Protein AF-A0A7C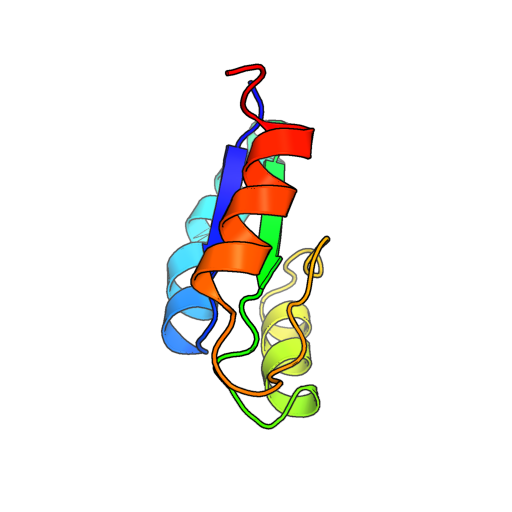4VG08-F1 (afdb_monomer_lite)

pLDDT: mean 82.54, std 14.43, range [42.44, 97.81]

Secondary structure (DSSP, 8-state):
--EEEEE-SHH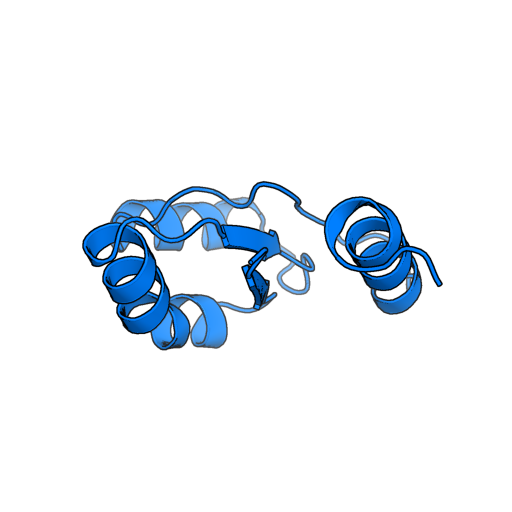HHHHHHHHHHHHHHTT--EEEEE---SS-HHHHHHHHHHTTPPPPSEE----TT-HHHHHHHHHHHHT---

Structure (mmCIF, N/CA/C/O backbone):
data_AF-A0A7C4VG08-F1
#
_entry.id   AF-A0A7C4VG08-F1
#
loop_
_atom_site.group_PDB
_atom_site.id
_atom_site.type_symbol
_atom_site.label_atom_id
_atom_site.label_alt_id
_atom_site.label_comp_id
_atom_site.label_asym_id
_atom_site.label_entity_id
_atom_site.label_seq_id
_atom_site.pdbx_PDB_ins_code
_atom_site.Cartn_x
_atom_site.Cartn_y
_atom_site.Cartn_z
_atom_site.occupancy
_atom_site.B_iso_or_equiv
_atom_site.auth_seq_id
_atom_site.auth_comp_id
_atom_site.auth_asym_id
_atom_site.auth_atom_id
_atom_site.pdbx_PDB_model_num
ATOM 1 N N . MET A 1 1 ? -15.457 -2.763 8.569 1.00 58.47 1 MET A N 1
ATOM 2 C CA . MET A 1 1 ? -15.415 -2.337 7.152 1.00 58.47 1 MET A CA 1
ATOM 3 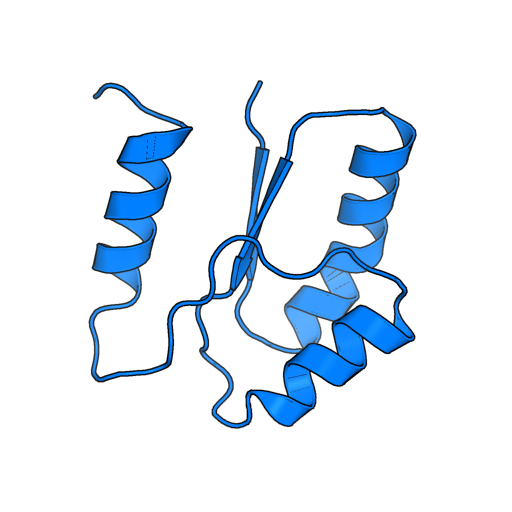C C . MET A 1 1 ? -13.999 -2.614 6.691 1.00 58.47 1 MET A C 1
ATOM 5 O O . MET A 1 1 ? -13.108 -2.025 7.276 1.00 58.47 1 MET A O 1
ATOM 9 N N . ASN A 1 2 ? -13.778 -3.523 5.740 1.00 80.50 2 ASN A N 1
ATOM 10 C CA . ASN A 1 2 ? -12.419 -3.887 5.323 1.00 80.50 2 ASN A CA 1
ATOM 11 C C . ASN A 1 2 ? -12.017 -3.050 4.105 1.00 80.50 2 ASN A C 1
ATOM 13 O O . ASN A 1 2 ? -12.605 -3.206 3.035 1.00 80.50 2 ASN A O 1
ATOM 17 N N . ILE A 1 3 ? -11.039 -2.156 4.263 1.00 93.12 3 ILE A N 1
ATOM 18 C CA . ILE A 1 3 ? -10.528 -1.319 3.170 1.00 93.12 3 ILE A CA 1
ATOM 19 C C . ILE A 1 3 ? -9.319 -2.009 2.529 1.00 93.12 3 ILE A C 1
ATOM 21 O O . ILE A 1 3 ? -8.347 -2.342 3.202 1.00 93.12 3 ILE A O 1
ATOM 25 N N . ALA A 1 4 ? -9.348 -2.200 1.211 1.00 94.25 4 ALA A N 1
ATOM 26 C CA . ALA A 1 4 ? -8.197 -2.694 0.461 1.00 94.25 4 ALA A CA 1
ATOM 27 C C . ALA A 1 4 ? -7.549 -1.571 -0.346 1.00 94.25 4 ALA A C 1
ATOM 29 O O . ALA A 1 4 ? -8.200 -0.924 -1.165 1.00 94.25 4 ALA A O 1
ATOM 30 N N . ILE A 1 5 ? -6.247 -1.380 -0.146 1.00 95.31 5 ILE A N 1
ATOM 31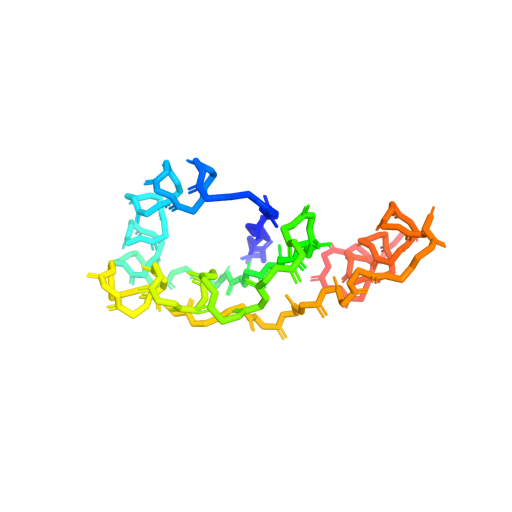 C CA . ILE A 1 5 ? -5.423 -0.447 -0.914 1.00 95.31 5 ILE A CA 1
ATOM 32 C C . ILE A 1 5 ? -4.628 -1.266 -1.922 1.00 95.31 5 ILE A C 1
ATOM 34 O O . ILE A 1 5 ? -3.693 -1.978 -1.559 1.00 95.31 5 ILE A O 1
ATOM 38 N N . ILE A 1 6 ? -5.018 -1.178 -3.190 1.00 92.88 6 ILE A N 1
ATOM 39 C CA . ILE A 1 6 ? -4.383 -1.912 -4.286 1.00 92.88 6 ILE A CA 1
ATOM 40 C C . ILE A 1 6 ? -3.478 -0.950 -5.050 1.00 92.88 6 ILE A C 1
ATOM 42 O O . ILE A 1 6 ? -3.934 0.085 -5.531 1.00 92.88 6 ILE A O 1
ATOM 46 N N . LEU A 1 7 ? -2.197 -1.290 -5.151 1.00 91.69 7 LEU A N 1
ATOM 47 C CA . LEU A 1 7 ? -1.178 -0.494 -5.837 1.00 91.69 7 LEU A CA 1
ATOM 48 C C . LEU A 1 7 ? -0.098 -1.411 -6.419 1.00 91.69 7 LEU A C 1
ATOM 50 O O . LEU A 1 7 ? 0.004 -2.572 -6.038 1.00 91.69 7 LEU A O 1
ATOM 54 N N . GLY A 1 8 ? 0.700 -0.925 -7.359 1.00 86.50 8 GLY A N 1
ATOM 55 C CA . GLY A 1 8 ? 1.728 -1.726 -8.032 1.00 86.50 8 GLY A CA 1
ATOM 56 C C . GLY A 1 8 ? 2.928 -0.947 -8.543 1.00 86.50 8 GLY A C 1
ATOM 57 O O . GLY A 1 8 ? 3.898 -1.551 -9.002 1.00 86.50 8 GLY A O 1
ATOM 58 N N . THR A 1 9 ? 2.859 0.380 -8.497 1.00 86.50 9 THR A N 1
ATOM 59 C CA . THR A 1 9 ? 3.877 1.273 -9.035 1.00 86.50 9 THR A CA 1
ATOM 60 C C . THR A 1 9 ? 4.324 2.300 -8.001 1.00 86.50 9 THR A C 1
ATOM 62 O O . THR A 1 9 ? 3.570 2.724 -7.122 1.00 86.50 9 THR A O 1
ATOM 65 N N . ARG A 1 10 ? 5.556 2.792 -8.154 1.00 87.62 10 ARG A N 1
ATOM 66 C CA . ARG A 1 10 ? 6.098 3.856 -7.300 1.00 87.62 10 ARG A CA 1
ATOM 67 C C . ARG A 1 10 ? 5.200 5.110 -7.217 1.00 87.62 10 ARG A C 1
ATOM 69 O O . ARG A 1 10 ? 4.993 5.594 -6.103 1.00 87.62 10 ARG A O 1
ATOM 76 N N . PRO A 1 11 ? 4.654 5.669 -8.322 1.00 90.75 11 PRO A N 1
ATOM 77 C CA . PRO A 1 11 ? 3.748 6.816 -8.234 1.00 90.75 11 PRO A CA 1
ATOM 78 C C . PRO A 1 11 ? 2.493 6.549 -7.396 1.00 90.75 11 PRO A C 1
ATOM 80 O O . PRO A 1 11 ? 2.017 7.465 -6.727 1.00 90.75 11 PRO A O 1
ATOM 83 N N . GLU A 1 12 ? 1.967 5.323 -7.407 1.00 93.50 12 GLU A N 1
ATOM 84 C CA . GLU A 1 12 ? 0.809 4.947 -6.589 1.00 93.50 12 GLU A CA 1
ATOM 85 C C . GLU A 1 12 ? 1.173 4.895 -5.105 1.00 93.50 12 GLU A C 1
ATOM 87 O O . GLU A 1 12 ? 0.451 5.479 -4.303 1.00 93.50 12 GLU A O 1
ATOM 92 N N . ILE A 1 13 ? 2.323 4.309 -4.738 1.00 92.69 13 ILE A N 1
ATOM 93 C CA . ILE A 1 13 ? 2.820 4.301 -3.347 1.00 92.69 13 ILE A CA 1
ATOM 94 C C . ILE A 1 13 ? 2.921 5.736 -2.807 1.00 92.69 13 ILE A C 1
ATOM 96 O O . ILE A 1 13 ? 2.399 6.048 -1.735 1.00 92.69 13 ILE A O 1
ATOM 100 N N . ILE A 1 14 ? 3.533 6.640 -3.580 1.00 93.31 14 ILE A N 1
ATOM 101 C CA . ILE A 1 14 ? 3.695 8.049 -3.190 1.00 93.31 14 ILE A CA 1
ATOM 102 C C . ILE A 1 14 ? 2.333 8.741 -3.040 1.00 93.31 14 ILE A C 1
ATOM 104 O O . ILE A 1 14 ? 2.120 9.467 -2.072 1.00 93.31 14 ILE A O 1
ATOM 108 N N . LYS A 1 15 ? 1.396 8.524 -3.971 1.00 95.81 15 LYS A N 1
ATOM 109 C CA . LYS A 1 15 ? 0.077 9.178 -3.941 1.00 95.81 15 LYS A CA 1
ATOM 110 C C . LYS A 1 15 ? -0.862 8.609 -2.878 1.00 95.81 15 LYS A C 1
ATOM 112 O O . LYS A 1 15 ? -1.708 9.348 -2.384 1.00 95.81 15 LYS A O 1
ATOM 117 N N . MET A 1 16 ? -0.723 7.333 -2.518 1.00 97.12 16 MET A N 1
ATOM 118 C CA . MET A 1 16 ? -1.535 6.679 -1.482 1.00 97.12 16 MET A CA 1
ATOM 119 C C . MET A 1 16 ? -1.014 6.910 -0.068 1.00 97.12 16 MET A C 1
ATOM 121 O O . MET A 1 16 ? -1.788 6.800 0.878 1.00 97.12 16 MET A O 1
ATOM 125 N N . SER A 1 17 ? 0.247 7.319 0.082 1.00 96.94 17 SER A N 1
ATOM 126 C CA . SER A 1 17 ? 0.853 7.738 1.350 1.00 96.94 17 SER A CA 1
ATOM 127 C C . SER A 1 17 ? -0.068 8.561 2.279 1.00 96.94 17 SER A C 1
ATOM 129 O O . SER A 1 17 ? -0.237 8.156 3.430 1.00 96.94 17 SER A O 1
ATOM 131 N N . PRO A 1 18 ? -0.681 9.686 1.850 1.00 97.81 18 PRO A N 1
ATOM 132 C CA . PRO A 1 18 ? -1.568 10.466 2.717 1.00 97.81 18 PRO A CA 1
ATOM 133 C C . PRO A 1 18 ? -2.859 9.728 3.096 1.00 97.81 18 PRO A C 1
ATOM 135 O O . PRO A 1 18 ? -3.336 9.901 4.212 1.00 97.81 18 PRO A O 1
ATOM 138 N N . ILE A 1 19 ? -3.404 8.893 2.206 1.00 97.81 19 ILE A N 1
ATOM 139 C CA . ILE A 1 19 ? -4.621 8.115 2.482 1.00 97.81 19 ILE A CA 1
ATOM 140 C C . ILE A 1 19 ? -4.324 7.034 3.520 1.00 97.81 19 ILE A C 1
ATOM 142 O O . ILE A 1 19 ? -5.058 6.919 4.492 1.00 97.81 19 ILE A O 1
ATOM 146 N N . ILE A 1 20 ? -3.220 6.297 3.363 1.00 97.44 20 ILE A N 1
ATOM 147 C CA . ILE A 1 20 ? -2.787 5.270 4.324 1.00 97.44 20 ILE A CA 1
ATOM 148 C C . ILE A 1 20 ? -2.659 5.871 5.727 1.00 97.44 20 ILE A C 1
ATOM 150 O O . ILE A 1 20 ? -3.220 5.332 6.674 1.00 97.44 20 ILE A O 1
ATOM 154 N N . ARG A 1 21 ? -2.007 7.034 5.852 1.00 97.25 21 ARG A N 1
ATOM 155 C CA . ARG A 1 21 ? -1.874 7.717 7.148 1.00 97.25 21 ARG A CA 1
ATOM 156 C C . ARG A 1 21 ? -3.216 8.139 7.735 1.00 97.25 21 ARG A C 1
ATOM 158 O O . ARG A 1 21 ? -3.408 8.008 8.935 1.00 97.25 21 ARG A O 1
ATOM 165 N N . ALA A 1 22 ? -4.136 8.637 6.910 1.00 97.25 22 ALA A N 1
ATOM 166 C CA . ALA A 1 22 ? -5.472 8.992 7.381 1.00 97.25 22 ALA A CA 1
ATOM 167 C C . ALA A 1 22 ? -6.215 7.762 7.931 1.00 97.25 22 ALA A C 1
ATOM 169 O O . ALA A 1 22 ? -6.846 7.850 8.977 1.00 97.25 22 ALA A O 1
ATOM 170 N N . LEU A 1 23 ? -6.087 6.604 7.276 1.00 96.56 23 LEU A N 1
ATOM 171 C CA . LEU A 1 23 ? -6.686 5.355 7.753 1.00 96.56 23 LEU A CA 1
ATOM 172 C C . LEU A 1 23 ? -6.060 4.868 9.070 1.00 96.56 23 LEU A C 1
ATOM 174 O O . LEU A 1 23 ? -6.793 4.426 9.949 1.00 96.56 23 LEU A O 1
ATOM 178 N N . GLU A 1 24 ? -4.736 4.990 9.232 1.00 95.69 24 GLU A N 1
ATOM 179 C CA . GLU A 1 24 ? -4.049 4.694 10.501 1.00 95.69 24 GLU A CA 1
ATOM 180 C C . GLU A 1 24 ? -4.499 5.635 11.630 1.00 95.69 24 GLU A C 1
ATOM 182 O O . GLU A 1 24 ? -4.757 5.181 12.742 1.00 95.69 24 GLU A O 1
ATOM 187 N N . MET A 1 25 ? -4.626 6.937 11.350 1.00 97.12 25 MET A N 1
ATOM 188 C CA . MET A 1 25 ? -5.062 7.942 12.329 1.00 97.12 25 MET A CA 1
ATOM 189 C C . MET A 1 25 ? -6.495 7.711 12.816 1.00 97.12 25 MET A C 1
ATOM 191 O O . MET A 1 25 ? -6.771 7.882 14.000 1.00 97.12 25 MET A O 1
ATOM 195 N N . GLU A 1 26 ? -7.389 7.305 11.915 1.00 96.62 26 GLU A N 1
ATOM 196 C CA . GLU A 1 26 ? -8.782 6.968 12.231 1.00 96.62 26 GLU A CA 1
ATOM 197 C C . GLU A 1 26 ? -8.936 5.536 12.781 1.00 96.62 26 GLU A C 1
ATOM 199 O O . GLU A 1 26 ? -10.050 5.102 13.073 1.00 96.62 26 GLU A O 1
ATOM 204 N N . ASN A 1 27 ? -7.832 4.791 12.927 1.00 94.88 27 ASN A N 1
ATOM 205 C CA . ASN A 1 27 ? -7.804 3.405 13.397 1.00 94.88 27 ASN A CA 1
ATOM 206 C C . ASN A 1 27 ? -8.785 2.495 12.626 1.00 94.88 27 ASN A C 1
ATOM 208 O O . ASN A 1 27 ? -9.503 1.681 13.212 1.00 94.88 27 ASN A O 1
ATOM 212 N N . LEU A 1 28 ? -8.845 2.675 11.302 1.00 94.75 28 LEU A N 1
ATOM 213 C CA . LEU A 1 28 ? -9.688 1.888 10.407 1.00 94.75 28 LEU A CA 1
ATOM 214 C C . LEU A 1 28 ? -8.966 0.615 9.964 1.00 94.75 28 LEU A C 1
ATOM 216 O O . LEU A 1 28 ? -7.776 0.641 9.659 1.00 94.75 28 LEU A O 1
ATOM 220 N N . ASP A 1 29 ? -9.703 -0.488 9.844 1.00 93.81 29 ASP A N 1
ATOM 221 C CA . ASP A 1 29 ? -9.152 -1.739 9.324 1.00 93.81 29 ASP A CA 1
ATOM 222 C C . ASP A 1 29 ? -8.881 -1.635 7.816 1.00 93.81 29 ASP A C 1
ATOM 224 O O . ASP A 1 29 ? -9.798 -1.508 6.992 1.00 93.81 29 ASP A O 1
ATOM 228 N N . PHE A 1 30 ? -7.607 -1.736 7.436 1.00 94.62 30 PHE A N 1
ATOM 229 C CA . PHE A 1 30 ? -7.194 -1.792 6.039 1.00 94.62 30 PHE A CA 1
ATOM 230 C C . PHE A 1 30 ? -6.032 -2.759 5.808 1.00 94.62 30 PHE A C 1
ATOM 232 O O . PHE A 1 30 ? -5.301 -3.136 6.722 1.00 94.62 30 PHE A O 1
ATOM 239 N N . PHE A 1 31 ? -5.834 -3.148 4.551 1.00 94.25 31 PHE A N 1
ATOM 240 C CA . PHE A 1 31 ? -4.621 -3.835 4.123 1.00 94.25 31 PHE A CA 1
ATOM 241 C C . PHE A 1 31 ? -4.134 -3.318 2.774 1.00 94.25 31 PHE A C 1
ATOM 243 O O . PHE A 1 31 ? -4.905 -2.810 1.958 1.00 94.25 31 PHE A O 1
ATOM 250 N N . ILE A 1 32 ? -2.835 -3.484 2.533 1.00 94.50 32 ILE A N 1
ATOM 251 C CA . ILE A 1 32 ? -2.192 -3.118 1.273 1.00 94.50 32 ILE A CA 1
ATOM 252 C C . ILE A 1 32 ? -1.927 -4.391 0.463 1.00 94.50 32 ILE A C 1
ATOM 254 O O . ILE A 1 32 ? -1.317 -5.343 0.962 1.00 94.50 32 ILE A O 1
ATOM 258 N N . LEU A 1 33 ? -2.381 -4.391 -0.789 1.00 92.19 33 LEU A N 1
ATOM 259 C CA . LEU A 1 33 ? -2.101 -5.405 -1.800 1.00 92.19 33 LEU A CA 1
ATOM 260 C C . LEU A 1 33 ? -1.212 -4.778 -2.873 1.00 92.19 33 LEU A C 1
ATOM 262 O O . LEU A 1 33 ? -1.652 -3.926 -3.645 1.00 92.19 33 LEU A O 1
ATOM 266 N N . HIS A 1 34 ? 0.040 -5.223 -2.925 1.00 89.56 34 HIS A N 1
ATOM 267 C CA . HIS A 1 34 ? 0.993 -4.828 -3.949 1.00 89.56 34 HIS A CA 1
ATOM 268 C C . HIS A 1 34 ? 0.903 -5.781 -5.147 1.00 89.56 34 HIS A C 1
ATOM 270 O O . HIS A 1 34 ? 1.074 -6.988 -4.993 1.00 89.56 34 HIS A O 1
ATOM 276 N N . THR A 1 35 ? 0.638 -5.273 -6.348 1.00 86.50 35 THR A N 1
ATOM 277 C CA . THR A 1 35 ? 0.452 -6.105 -7.551 1.00 86.50 35 THR A CA 1
ATOM 278 C C . THR A 1 35 ? 1.766 -6.518 -8.217 1.00 86.50 35 THR A C 1
ATOM 280 O O . THR A 1 35 ? 1.740 -7.323 -9.138 1.00 86.50 35 THR A O 1
ATOM 283 N N . GLY A 1 36 ? 2.905 -5.977 -7.775 1.00 76.56 36 GLY A N 1
ATOM 284 C CA . GLY A 1 36 ? 4.234 -6.371 -8.261 1.00 76.56 36 GLY A CA 1
ATOM 285 C C . GLY A 1 36 ? 4.542 -5.930 -9.692 1.00 76.56 36 GLY A C 1
ATOM 286 O O . GLY A 1 36 ? 5.433 -6.490 -10.326 1.00 76.56 36 GLY A O 1
ATOM 287 N N . GLN A 1 37 ? 3.836 -4.915 -10.205 1.00 69.88 37 GLN A N 1
ATOM 288 C CA . GLN A 1 37 ? 4.037 -4.370 -11.555 1.00 69.88 37 GLN A CA 1
ATOM 289 C C . GLN A 1 37 ? 5.421 -3.712 -11.754 1.00 69.88 37 GLN A C 1
ATOM 291 O O . GLN A 1 37 ? 5.810 -3.453 -12.894 1.00 69.88 37 GLN A O 1
ATOM 296 N N . HIS A 1 38 ? 6.195 -3.499 -10.682 1.00 66.00 38 HIS A N 1
ATOM 297 C CA . HIS A 1 38 ? 7.601 -3.094 -10.722 1.00 66.00 38 HIS A CA 1
ATOM 298 C C . HIS A 1 38 ? 8.555 -4.288 -10.489 1.00 66.00 38 HIS A C 1
ATOM 300 O O . HIS A 1 38 ? 8.480 -4.995 -9.490 1.00 66.00 38 HIS A O 1
ATOM 306 N N . TYR A 1 39 ? 9.489 -4.508 -11.426 1.00 55.41 39 TYR A N 1
ATOM 307 C CA . TYR A 1 39 ? 10.376 -5.689 -11.467 1.00 55.41 39 TYR A CA 1
ATOM 308 C C . TYR A 1 39 ? 11.462 -5.743 -10.381 1.00 55.41 39 TYR A C 1
ATOM 310 O O . TYR A 1 39 ? 12.066 -6.793 -10.176 1.00 55.41 39 TYR A O 1
ATOM 318 N N . SER A 1 40 ? 11.739 -4.636 -9.689 1.00 63.94 40 SER A N 1
ATOM 319 C CA . SER A 1 40 ? 12.733 -4.621 -8.614 1.00 63.94 40 SER A CA 1
ATOM 320 C C . SER A 1 40 ? 12.029 -4.481 -7.274 1.00 63.94 40 SER A C 1
ATOM 322 O O . SER A 1 40 ? 11.804 -3.373 -6.796 1.00 63.94 40 SER A O 1
ATOM 324 N N . TYR A 1 41 ? 11.719 -5.625 -6.665 1.00 58.94 41 TYR A N 1
ATOM 325 C CA . TYR A 1 41 ? 11.200 -5.744 -5.297 1.00 58.94 41 TYR A CA 1
ATOM 326 C C . TYR A 1 41 ? 11.979 -4.870 -4.293 1.00 58.94 41 TYR A C 1
ATOM 328 O O . TYR A 1 41 ? 11.396 -4.232 -3.420 1.00 58.94 41 TYR A O 1
ATOM 336 N N . ASN A 1 42 ? 13.300 -4.766 -4.482 1.00 62.84 42 ASN A N 1
ATOM 337 C CA . ASN A 1 42 ? 14.177 -3.954 -3.640 1.00 62.84 42 ASN A CA 1
ATOM 338 C C . ASN A 1 42 ? 13.919 -2.444 -3.757 1.00 62.84 42 ASN A C 1
ATOM 340 O O . ASN A 1 42 ? 14.233 -1.715 -2.824 1.00 62.84 42 ASN A O 1
ATOM 344 N N . MET A 1 43 ? 13.381 -1.950 -4.878 1.00 68.12 43 MET A N 1
ATOM 345 C CA . MET A 1 43 ? 13.071 -0.525 -5.022 1.00 68.12 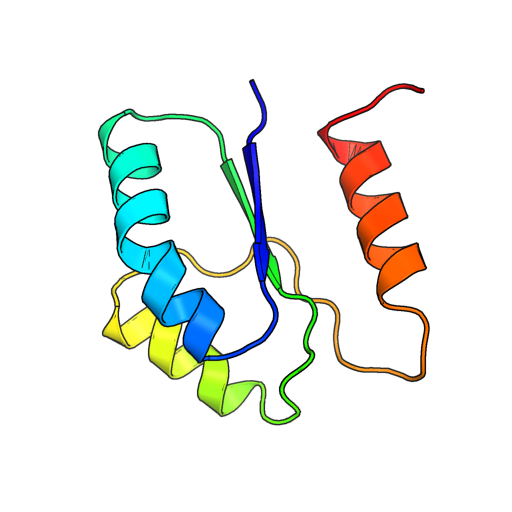43 MET A CA 1
ATOM 346 C C . MET A 1 43 ? 11.765 -0.146 -4.326 1.00 68.12 43 MET A C 1
ATOM 348 O O . MET A 1 43 ? 11.716 0.911 -3.707 1.00 68.12 43 MET A O 1
ATOM 352 N N . ASP A 1 44 ? 10.733 -0.989 -4.387 1.00 74.50 44 ASP A N 1
ATOM 353 C CA . ASP A 1 44 ? 9.432 -0.662 -3.793 1.00 74.50 44 ASP A CA 1
ATOM 354 C C . ASP A 1 44 ? 9.509 -0.638 -2.260 1.00 74.50 44 ASP A C 1
ATOM 356 O O . ASP A 1 44 ? 8.998 0.294 -1.635 1.00 74.50 44 ASP A O 1
ATOM 360 N N . GLN A 1 45 ? 10.232 -1.588 -1.654 1.00 80.19 45 GLN A N 1
ATOM 361 C CA . GLN A 1 45 ? 10.416 -1.656 -0.199 1.00 80.19 45 GLN A CA 1
ATOM 362 C C . GLN A 1 45 ? 11.040 -0.371 0.374 1.00 80.19 45 GLN A C 1
ATOM 364 O O . GLN A 1 45 ? 10.592 0.124 1.411 1.00 80.19 45 GLN A O 1
ATOM 369 N N . VAL A 1 46 ? 12.001 0.224 -0.343 1.00 85.56 46 VAL A N 1
ATOM 370 C CA . VAL A 1 46 ? 12.639 1.489 0.049 1.00 85.56 46 VAL A CA 1
ATOM 371 C C . VAL A 1 46 ? 11.615 2.618 0.164 1.00 85.56 46 VAL A C 1
ATOM 373 O O . VAL A 1 46 ? 11.717 3.431 1.078 1.00 85.56 46 VAL A O 1
ATOM 376 N N . PHE A 1 47 ? 10.597 2.674 -0.702 1.00 87.44 47 PHE A N 1
ATOM 377 C CA . PHE A 1 47 ? 9.575 3.723 -0.614 1.00 87.44 47 PHE A CA 1
ATOM 378 C C . PHE A 1 47 ? 8.653 3.539 0.588 1.00 87.44 47 PHE A C 1
ATOM 380 O O . PHE A 1 47 ? 8.325 4.530 1.238 1.00 87.44 47 PHE A O 1
ATOM 387 N N . PHE A 1 48 ? 8.267 2.304 0.923 1.00 91.25 48 PHE A N 1
ATOM 388 C CA . PHE A 1 48 ? 7.497 2.040 2.143 1.00 91.25 48 PHE A CA 1
ATOM 389 C C . PHE A 1 48 ? 8.281 2.450 3.394 1.00 91.25 48 PHE A C 1
ATOM 391 O O . PHE A 1 48 ? 7.738 3.133 4.260 1.00 91.25 48 PHE A O 1
ATOM 398 N N . GLU A 1 49 ? 9.575 2.131 3.455 1.00 91.56 49 GLU A N 1
ATOM 399 C CA . GLU A 1 49 ? 10.450 2.525 4.565 1.00 91.56 49 GLU A CA 1
ATOM 400 C C . GLU A 1 49 ? 10.641 4.049 4.642 1.00 91.56 49 GLU A C 1
ATOM 402 O O . GLU A 1 49 ? 10.417 4.655 5.692 1.00 91.56 49 GLU A O 1
ATOM 407 N N . GLN A 1 50 ? 10.990 4.697 3.526 1.00 92.31 50 GLN A N 1
ATOM 408 C CA . GLN A 1 50 ? 11.214 6.147 3.460 1.00 92.31 50 GLN A CA 1
ATOM 409 C C . GLN A 1 50 ? 9.959 6.951 3.806 1.00 92.31 50 GLN A C 1
ATOM 411 O O . GLN A 1 50 ? 10.040 7.983 4.474 1.00 92.31 50 GLN A O 1
ATOM 416 N N . LEU A 1 51 ? 8.792 6.482 3.362 1.00 93.88 51 LEU A N 1
ATOM 417 C CA . LEU A 1 51 ? 7.511 7.122 3.646 1.00 93.88 51 LEU A CA 1
ATOM 418 C C . LEU A 1 51 ? 6.927 6.689 4.999 1.00 93.88 51 LEU A C 1
ATOM 420 O O . LEU A 1 51 ? 5.886 7.225 5.384 1.00 93.88 51 LEU A O 1
ATOM 424 N N . LYS A 1 52 ? 7.589 5.786 5.737 1.00 94.94 52 LYS A N 1
ATOM 425 C CA . LYS A 1 52 ? 7.109 5.215 7.006 1.00 94.94 52 LYS A CA 1
ATOM 426 C C . LYS A 1 52 ? 5.696 4.637 6.879 1.00 94.94 52 LYS A C 1
ATOM 428 O O . LYS A 1 52 ? 4.827 4.941 7.687 1.00 94.94 52 LYS A O 1
ATOM 433 N N . LEU A 1 53 ? 5.462 3.880 5.813 1.00 95.25 53 LEU A N 1
ATOM 434 C CA . LEU A 1 53 ? 4.199 3.202 5.542 1.00 95.25 53 LEU A CA 1
ATOM 435 C C . LEU A 1 53 ? 4.288 1.733 5.987 1.00 95.25 53 LEU A C 1
ATOM 437 O O . LEU A 1 53 ? 5.373 1.144 5.921 1.00 95.25 53 LEU A O 1
ATOM 441 N N . PRO A 1 54 ? 3.169 1.112 6.394 1.00 94.94 54 PRO A N 1
ATOM 442 C CA . PRO A 1 54 ? 3.124 -0.317 6.660 1.00 94.94 54 PRO A CA 1
ATOM 443 C C . PRO A 1 54 ? 3.441 -1.110 5.390 1.00 94.94 54 PRO A C 1
ATOM 445 O O . PRO A 1 54 ? 3.088 -0.713 4.277 1.00 94.94 54 PRO A O 1
ATOM 448 N N . GLN A 1 55 ? 4.110 -2.249 5.558 1.00 92.75 55 GLN A N 1
ATOM 449 C CA . GLN A 1 55 ? 4.454 -3.117 4.434 1.00 92.75 55 GLN A CA 1
ATOM 450 C C . GLN A 1 55 ? 3.196 -3.779 3.842 1.00 92.75 55 GLN A C 1
ATOM 452 O O . GLN A 1 55 ? 2.242 -4.051 4.578 1.00 92.75 55 GLN A O 1
ATOM 457 N N . PRO A 1 56 ? 3.179 -4.082 2.530 1.00 91.88 56 PRO A N 1
ATOM 458 C CA . PRO A 1 56 ? 2.082 -4.816 1.912 1.00 91.88 56 PRO A CA 1
ATOM 459 C C . PRO A 1 56 ? 1.791 -6.142 2.623 1.00 91.88 56 PRO A C 1
ATOM 461 O O . PRO A 1 56 ? 2.690 -6.962 2.803 1.00 91.88 56 PRO A O 1
ATOM 464 N N . LYS A 1 57 ? 0.519 -6.383 2.967 1.00 91.88 57 LYS A N 1
ATOM 465 C CA . LYS A 1 57 ? 0.055 -7.678 3.499 1.00 91.88 57 LYS A CA 1
ATOM 466 C C . LYS A 1 57 ? 0.143 -8.762 2.423 1.00 91.88 57 LYS A C 1
ATOM 468 O O . LYS A 1 57 ? 0.482 -9.906 2.712 1.00 91.88 57 LYS A O 1
ATOM 473 N N . TYR A 1 58 ? -0.138 -8.379 1.178 1.00 88.31 58 TYR A N 1
ATOM 474 C CA . TYR A 1 58 ? -0.027 -9.239 0.007 1.00 88.31 58 TYR A CA 1
ATOM 475 C C . TYR A 1 58 ? 0.893 -8.596 -1.020 1.00 88.31 58 TYR A C 1
ATOM 477 O O . TYR A 1 58 ? 0.763 -7.409 -1.314 1.00 88.31 58 TYR A O 1
ATOM 485 N N . ASN A 1 59 ? 1.793 -9.388 -1.598 1.00 86.19 59 ASN A N 1
ATOM 486 C CA . ASN A 1 59 ? 2.623 -8.970 -2.719 1.00 86.19 59 ASN A CA 1
ATOM 487 C C . ASN A 1 59 ? 2.554 -10.032 -3.819 1.00 86.19 59 ASN A C 1
ATOM 489 O O . ASN A 1 59 ? 3.047 -11.153 -3.657 1.00 86.19 59 ASN A O 1
ATOM 493 N N . LEU A 1 60 ? 1.905 -9.686 -4.927 1.00 81.38 60 LEU A N 1
ATOM 494 C CA . LEU A 1 60 ? 1.816 -10.528 -6.106 1.00 81.38 60 LEU A CA 1
ATOM 495 C C . LEU A 1 60 ? 3.164 -10.461 -6.820 1.00 81.38 60 LEU A C 1
ATOM 497 O O . LEU A 1 60 ? 3.423 -9.547 -7.592 1.00 81.38 60 LEU A O 1
ATOM 501 N N . LYS A 1 61 ? 4.052 -11.415 -6.528 1.00 69.50 61 LYS A N 1
ATOM 502 C CA . LYS A 1 61 ? 5.329 -11.551 -7.241 1.00 69.50 61 LYS A CA 1
ATOM 503 C C . LYS A 1 61 ? 5.042 -11.575 -8.747 1.00 69.50 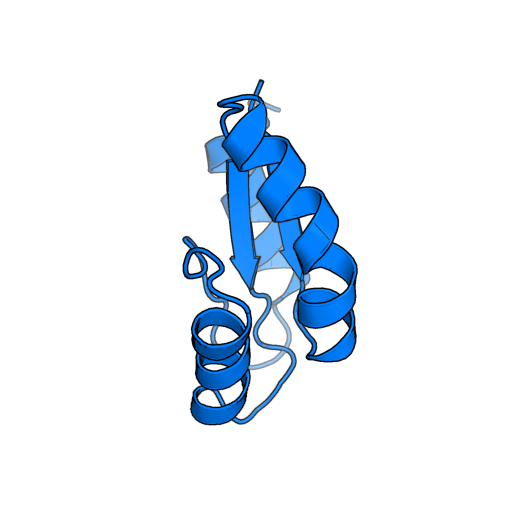61 LYS A C 1
ATOM 505 O O . LYS A 1 61 ? 4.225 -12.383 -9.191 1.00 69.50 61 LYS A O 1
ATOM 510 N N . SER A 1 62 ? 5.681 -10.693 -9.514 1.00 60.44 62 SER A N 1
ATOM 511 C CA . SER A 1 62 ? 5.473 -10.568 -10.959 1.00 60.44 62 SER A CA 1
ATOM 512 C C . SER A 1 62 ? 5.879 -11.854 -11.675 1.00 60.44 62 SER A C 1
ATOM 514 O O . SER A 1 62 ? 7.041 -12.101 -11.978 1.00 60.44 62 SER A O 1
ATOM 516 N N . GLY A 1 63 ? 4.886 -12.698 -11.939 1.00 54.31 63 GLY A N 1
ATOM 517 C CA . GLY A 1 63 ? 5.009 -13.922 -12.712 1.00 54.31 63 GLY A CA 1
ATOM 518 C C . GLY A 1 63 ? 3.869 -13.998 -13.719 1.00 54.31 63 GLY A C 1
ATOM 519 O O . GLY A 1 63 ? 2.724 -14.216 -13.342 1.00 54.31 63 GLY A O 1
ATOM 520 N N . LEU A 1 64 ? 4.203 -13.764 -14.992 1.00 48.09 64 LEU A N 1
ATOM 521 C CA . LEU A 1 64 ? 3.467 -14.159 -16.202 1.00 48.09 64 LEU A CA 1
ATOM 522 C C . LEU A 1 64 ? 1.922 -14.089 -16.112 1.00 48.09 64 LEU A C 1
ATOM 524 O O . LEU A 1 64 ? 1.227 -15.097 -16.059 1.00 48.09 64 LEU A O 1
ATOM 528 N N . GLY A 1 65 ? 1.376 -12.872 -16.177 1.00 55.69 65 GLY A N 1
ATOM 529 C CA . GLY A 1 65 ? 0.060 -12.635 -16.793 1.00 55.69 65 GLY A CA 1
ATOM 530 C C . GLY A 1 65 ? -1.205 -12.836 -15.949 1.00 55.69 65 GLY A C 1
ATOM 531 O O . GLY A 1 65 ? -2.284 -12.553 -16.460 1.00 55.69 65 GLY A O 1
ATOM 532 N N . MET A 1 66 ? -1.124 -13.242 -14.675 1.00 62.47 66 MET A N 1
ATOM 533 C CA . MET A 1 66 ? -2.320 -13.545 -13.854 1.00 62.47 66 MET A CA 1
ATOM 534 C C . MET A 1 66 ? -2.668 -12.519 -12.757 1.00 62.47 66 MET A C 1
ATOM 536 O O . MET A 1 66 ? -3.423 -12.830 -11.838 1.00 62.47 66 MET A O 1
ATOM 540 N N . HIS A 1 67 ? -2.179 -11.275 -12.843 1.00 67.50 67 HIS A N 1
ATOM 541 C CA . HIS A 1 67 ? -2.408 -10.247 -11.810 1.00 67.50 67 HIS A CA 1
ATOM 542 C C . HIS A 1 67 ? -3.892 -10.049 -11.458 1.00 67.50 67 HIS A C 1
ATOM 544 O O . HIS A 1 67 ? -4.243 -10.043 -10.283 1.00 67.50 67 HIS A O 1
ATOM 550 N N . ALA A 1 68 ? -4.773 -9.953 -12.461 1.00 67.62 68 ALA A N 1
ATOM 551 C CA . ALA A 1 68 ? -6.206 -9.754 -12.233 1.00 67.62 68 ALA A CA 1
ATOM 552 C C . ALA A 1 68 ? -6.866 -10.940 -11.505 1.00 67.62 68 ALA A C 1
ATOM 554 O O . ALA A 1 68 ? -7.696 -10.733 -10.624 1.00 67.62 68 ALA A O 1
ATOM 555 N N . HIS A 1 69 ? -6.467 -12.175 -11.832 1.00 71.25 69 HIS A N 1
ATOM 556 C CA . HIS A 1 69 ? -6.960 -13.375 -11.155 1.00 71.25 69 HIS A CA 1
ATOM 557 C C . HIS A 1 69 ? -6.521 -13.399 -9.687 1.00 71.25 69 HIS A C 1
ATOM 559 O O . HIS A 1 69 ? -7.336 -13.614 -8.800 1.00 71.25 69 HIS A O 1
ATOM 565 N N . ASN A 1 70 ? -5.252 -13.105 -9.411 1.00 76.69 70 ASN A N 1
ATOM 566 C CA . ASN A 1 70 ? -4.729 -13.161 -8.046 1.00 76.69 70 ASN A CA 1
ATOM 567 C C . ASN A 1 70 ? -5.294 -12.043 -7.158 1.00 76.69 70 ASN A C 1
ATOM 569 O O . ASN A 1 70 ? -5.576 -12.272 -5.985 1.00 76.69 70 ASN A O 1
ATOM 573 N N . VAL A 1 71 ? -5.513 -10.849 -7.723 1.00 81.12 71 VAL A N 1
ATOM 574 C CA . VAL A 1 71 ? -6.257 -9.780 -7.041 1.00 81.12 71 VAL A CA 1
ATOM 575 C C . VAL A 1 71 ? -7.677 -10.248 -6.712 1.00 81.12 71 VAL A C 1
ATOM 577 O O . VAL A 1 71 ? -8.125 -10.050 -5.585 1.00 81.12 71 VAL A O 1
ATOM 580 N N . ARG A 1 72 ? -8.371 -10.902 -7.658 1.00 80.38 72 ARG A N 1
ATOM 581 C CA . ARG A 1 72 ? -9.729 -11.429 -7.442 1.00 80.38 72 ARG A CA 1
ATOM 582 C C . ARG A 1 72 ? -9.782 -12.387 -6.256 1.00 80.38 72 ARG A C 1
ATOM 584 O O . ARG A 1 72 ? -10.648 -12.214 -5.407 1.00 80.38 72 ARG A O 1
ATOM 591 N N . GLU A 1 73 ? -8.884 -13.366 -6.195 1.00 81.69 73 GLU A N 1
ATOM 592 C CA . GLU A 1 73 ? -8.890 -14.360 -5.113 1.00 81.69 73 GLU A CA 1
ATOM 593 C C . GLU A 1 73 ? -8.679 -13.709 -3.740 1.00 81.69 73 GLU A C 1
ATOM 595 O O . GLU A 1 73 ? -9.461 -13.951 -2.825 1.00 81.69 73 GLU A O 1
ATOM 600 N N . ILE A 1 74 ? -7.721 -12.782 -3.618 1.00 82.38 74 ILE A N 1
ATOM 601 C CA . ILE A 1 74 ? -7.480 -12.078 -2.347 1.00 82.38 74 ILE A CA 1
ATOM 602 C C . ILE A 1 74 ? -8.698 -11.240 -1.933 1.00 82.38 74 ILE A C 1
ATOM 604 O O . ILE A 1 74 ? -9.053 -11.202 -0.754 1.00 82.38 74 ILE A O 1
ATOM 608 N N . ILE A 1 75 ? -9.355 -10.575 -2.890 1.00 83.38 75 ILE A N 1
ATOM 609 C CA . ILE A 1 75 ? -10.577 -9.806 -2.621 1.00 83.38 75 ILE A CA 1
ATOM 610 C C . ILE A 1 75 ? -11.713 -10.725 -2.151 1.00 83.38 75 ILE A C 1
ATOM 612 O O . ILE A 1 75 ? -12.386 -10.376 -1.178 1.00 83.38 75 ILE A O 1
ATOM 616 N N . ARG A 1 76 ? -11.919 -11.889 -2.790 1.00 80.94 76 ARG A N 1
ATOM 617 C CA . ARG A 1 76 ? -12.943 -12.866 -2.366 1.00 80.94 76 ARG A CA 1
ATOM 618 C C . ARG A 1 76 ? -12.716 -13.340 -0.935 1.00 80.94 76 ARG A C 1
ATOM 620 O O . ARG A 1 76 ? -13.658 -13.382 -0.161 1.00 80.94 76 ARG A O 1
ATOM 627 N N . GLU A 1 77 ? -11.474 -13.616 -0.551 1.00 77.88 77 GLU A N 1
ATOM 628 C CA . GLU A 1 77 ? -11.158 -14.059 0.814 1.00 77.88 77 GLU A CA 1
ATOM 629 C C . GLU A 1 77 ? -11.442 -13.002 1.901 1.00 77.88 77 GLU A C 1
ATOM 631 O O . GLU A 1 77 ? -11.643 -13.363 3.057 1.00 77.88 77 GLU A O 1
ATOM 636 N N . HIS A 1 78 ? -11.423 -11.703 1.567 1.00 74.31 78 HIS A N 1
ATOM 637 C CA . HIS A 1 78 ? -11.348 -10.628 2.574 1.00 74.31 78 HIS A CA 1
ATOM 638 C C . HIS A 1 78 ? -12.513 -9.641 2.587 1.00 74.31 78 HIS A C 1
ATOM 640 O O . HIS A 1 78 ? -12.714 -8.950 3.591 1.00 74.31 78 HIS A O 1
ATOM 646 N N . ILE A 1 79 ? -13.216 -9.491 1.466 1.00 70.69 79 ILE A N 1
ATOM 647 C CA . ILE A 1 79 ? -14.159 -8.384 1.264 1.00 70.69 79 ILE A CA 1
ATOM 648 C C . ILE A 1 79 ? -15.543 -8.900 0.859 1.00 70.69 79 ILE A C 1
ATOM 650 O O . ILE A 1 79 ? -16.532 -8.218 1.117 1.00 70.69 79 ILE A O 1
ATOM 654 N N . ILE A 1 80 ? -15.637 -10.076 0.226 1.00 60.66 80 ILE A N 1
ATOM 655 C CA . ILE A 1 80 ? -16.851 -10.496 -0.479 1.00 60.66 80 ILE A CA 1
ATOM 656 C C . ILE A 1 80 ? -17.097 -12.014 -0.335 1.00 60.66 80 ILE A C 1
ATOM 658 O O . ILE A 1 80 ? -16.456 -12.807 -1.019 1.00 60.66 80 ILE A O 1
ATOM 662 N N . GLU A 1 81 ? -18.107 -12.404 0.459 1.00 47.50 81 GLU A N 1
ATOM 663 C CA . GLU A 1 81 ? -18.883 -13.639 0.233 1.00 47.50 81 GLU A CA 1
ATOM 664 C C . GLU A 1 81 ? -19.880 -13.391 -0.917 1.00 47.50 81 GLU A C 1
ATOM 666 O O . GLU A 1 81 ? -21.021 -12.993 -0.690 1.00 47.50 81 GLU A O 1
ATOM 671 N N . VAL A 1 82 ? -19.453 -13.554 -2.170 1.00 42.44 82 VAL A N 1
ATOM 672 C CA . VAL A 1 82 ? -20.334 -13.568 -3.359 1.00 42.44 82 VAL A CA 1
ATOM 673 C C . VAL A 1 82 ? -19.914 -14.726 -4.237 1.00 42.44 82 VAL A C 1
ATOM 675 O O . VAL A 1 82 ? -18.684 -14.938 -4.388 1.00 42.44 82 VAL A O 1
#

Sequence (82 aa):
MNIAIILGTRPEIIKMSPIIRALEMENLDFFILHTGQHYSYNMDQVFFEQLKLPQPKYNLKSGLGMHAHNVREIIREHIIEV

Radius of gyration: 12.84 Å; chains: 1; bounding box: 34×25×30 Å

Foldseek 3Di:
DEAEAEEADPVSLVVCLVVQVVCVVVVHHYFYAHLNNDQDPVVVVVSCVVSVHDDGPHYNNDDPDCSVVVVVVVCCVTPDPD